Protein AF-A0A2I0QCY1-F1 (afdb_monomer)

Mean predicted aligned error: 5.77 Å

Foldseek 3Di:
DQDQDWDDDPAFIDGPQWTKGKDDDPQKIKMKIFGPFWDFDDDDDDPDPQDALLRVVQVVLCVVDRTATMEMEMENEQNTPDPCSNVLQLVLLVLLCVLVVHDSSNYGYGYYHDHPDDDPSVVVSVRSNPIDDDPVPPDDD

Structure (mmCIF, N/CA/C/O backbone):
data_AF-A0A2I0QCY1-F1
#
_entry.id   AF-A0A2I0QCY1-F1
#
loop_
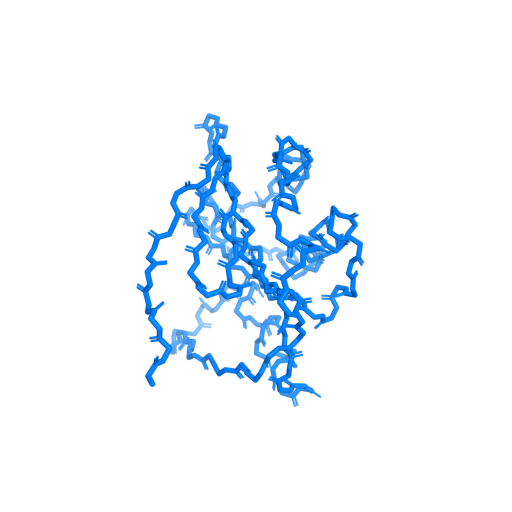_atom_site.group_PDB
_atom_site.id
_atom_site.type_symbol
_atom_site.label_atom_id
_atom_site.label_alt_id
_atom_site.label_comp_id
_atom_site.label_asym_id
_atom_site.label_entity_id
_atom_site.label_seq_id
_atom_site.pdbx_PDB_ins_code
_atom_site.Cartn_x
_atom_site.Cartn_y
_atom_site.Cartn_z
_atom_site.occupancy
_atom_site.B_iso_or_equiv
_atom_site.auth_seq_id
_atom_site.auth_comp_id
_atom_site.auth_asym_id
_atom_site.auth_atom_id
_atom_site.pdbx_PDB_model_num
ATOM 1 N N . MET A 1 1 ? -31.382 -0.958 7.871 1.00 44.75 1 MET A N 1
ATOM 2 C CA . MET A 1 1 ? -30.599 -0.483 6.707 1.00 44.75 1 MET A CA 1
ATOM 3 C C . MET A 1 1 ? -29.527 0.447 7.250 1.00 44.75 1 MET A C 1
ATOM 5 O O . MET A 1 1 ? -29.893 1.356 7.983 1.00 44.75 1 MET A O 1
ATOM 9 N N . LYS A 1 2 ? -28.233 0.185 7.019 1.00 48.97 2 LYS A N 1
ATOM 10 C CA . LYS A 1 2 ? -27.184 1.142 7.407 1.00 48.97 2 LYS A CA 1
ATOM 11 C C . LYS A 1 2 ? -27.338 2.377 6.520 1.00 48.97 2 LYS A C 1
ATOM 13 O O . LYS A 1 2 ? -27.448 2.248 5.303 1.00 48.97 2 LYS A O 1
ATOM 18 N N . ASN A 1 3 ? 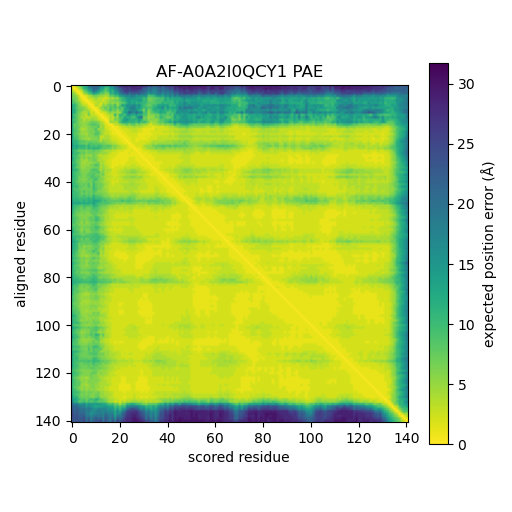-27.472 3.545 7.138 1.00 50.78 3 ASN A N 1
ATOM 19 C CA . ASN A 1 3 ? -27.593 4.803 6.419 1.00 50.78 3 ASN A CA 1
ATOM 20 C C . ASN A 1 3 ? -26.221 5.124 5.820 1.00 50.78 3 ASN A C 1
ATOM 22 O O . ASN A 1 3 ? -25.374 5.641 6.537 1.00 50.78 3 ASN A O 1
ATOM 26 N N . ASN A 1 4 ? -26.033 4.844 4.525 1.00 62.78 4 ASN A N 1
ATOM 27 C CA . ASN A 1 4 ? -24.835 5.144 3.723 1.00 62.78 4 ASN A CA 1
ATOM 28 C C . ASN A 1 4 ? -24.599 6.666 3.560 1.00 62.78 4 ASN A C 1
ATOM 30 O O . ASN A 1 4 ? -24.442 7.177 2.449 1.00 62.78 4 ASN A O 1
ATOM 34 N N . LYS A 1 5 ? -24.659 7.432 4.651 1.00 74.00 5 LYS A N 1
ATOM 35 C CA . LYS A 1 5 ? -24.519 8.883 4.648 1.00 74.00 5 LYS A CA 1
ATOM 36 C C . LYS A 1 5 ? -23.036 9.222 4.578 1.00 74.00 5 LYS A C 1
ATOM 38 O O . LYS A 1 5 ? -22.297 9.036 5.541 1.00 74.00 5 LYS A O 1
ATOM 43 N N . ILE A 1 6 ? -22.619 9.749 3.434 1.00 78.69 6 ILE A N 1
ATOM 44 C CA . ILE A 1 6 ? -21.271 10.277 3.242 1.00 78.69 6 ILE A CA 1
ATOM 45 C C . ILE A 1 6 ? -21.107 11.514 4.129 1.00 78.69 6 ILE A C 1
ATOM 47 O O . ILE A 1 6 ? -21.878 12.469 4.022 1.00 78.69 6 ILE A O 1
ATOM 51 N N . THR A 1 7 ? -20.108 11.494 5.006 1.00 78.88 7 THR A N 1
ATOM 52 C CA . THR A 1 7 ? -19.766 12.616 5.884 1.00 78.88 7 THR A CA 1
ATOM 53 C C . THR A 1 7 ? -18.399 13.151 5.485 1.00 78.88 7 THR A C 1
ATOM 55 O O . THR A 1 7 ? -17.401 12.435 5.540 1.00 78.88 7 THR A O 1
ATOM 58 N N . HIS A 1 8 ? -18.342 14.412 5.062 1.00 75.12 8 HIS A N 1
ATOM 59 C CA . HIS A 1 8 ? -17.082 15.087 4.767 1.00 75.12 8 HIS A CA 1
ATOM 60 C C . HIS A 1 8 ? -16.444 15.556 6.078 1.00 75.12 8 HIS A C 1
ATOM 62 O O . HIS A 1 8 ? -17.070 16.297 6.835 1.00 75.12 8 HIS A O 1
ATOM 68 N N . THR A 1 9 ? -15.213 15.127 6.349 1.00 68.31 9 THR A N 1
ATOM 69 C CA . THR A 1 9 ? -14.403 15.642 7.461 1.00 68.31 9 THR A CA 1
ATOM 70 C C . THR A 1 9 ? -13.442 16.706 6.933 1.00 68.31 9 THR A C 1
ATOM 72 O O . THR A 1 9 ? -13.257 16.848 5.723 1.00 68.31 9 THR A O 1
ATOM 75 N N . LYS A 1 10 ? -12.794 17.467 7.823 1.00 67.19 10 LYS A N 1
ATOM 76 C CA . LYS A 1 10 ? -11.823 18.501 7.416 1.00 67.19 10 LYS A CA 1
ATOM 77 C C . LYS A 1 10 ? -10.676 17.953 6.554 1.00 67.19 10 LYS A C 1
ATOM 79 O O . LYS A 1 10 ? -10.118 18.696 5.755 1.00 67.19 10 LYS A O 1
ATOM 84 N N . THR A 1 11 ? -10.331 16.674 6.712 1.00 63.56 11 THR A N 1
ATOM 85 C CA . THR A 1 11 ? -9.153 16.046 6.090 1.00 63.56 11 THR A CA 1
ATOM 86 C C . THR A 1 11 ? -9.496 14.820 5.240 1.00 63.56 11 THR A C 1
ATOM 88 O O . THR A 1 11 ? -8.593 14.129 4.762 1.00 63.56 11 THR A O 1
ATOM 91 N N . GLY A 1 12 ? -10.786 14.531 5.034 1.00 72.25 12 GLY A N 1
ATOM 92 C CA . GLY A 1 12 ? -11.196 13.268 4.440 1.00 72.25 12 GLY A CA 1
ATOM 93 C C . GLY A 1 12 ? -12.691 13.081 4.208 1.00 72.25 12 GLY A C 1
ATOM 94 O O . GLY A 1 12 ? -13.502 14.005 4.276 1.00 72.25 12 GLY A O 1
ATOM 95 N N . ILE A 1 13 ? -13.047 11.837 3.902 1.00 73.75 13 ILE A N 1
ATOM 96 C CA . ILE A 1 13 ? -14.427 11.388 3.702 1.00 73.75 13 ILE A CA 1
ATOM 97 C C . ILE A 1 13 ? -14.657 10.166 4.586 1.00 73.75 13 ILE A C 1
ATOM 99 O O . ILE A 1 13 ? -13.830 9.257 4.604 1.00 73.75 13 ILE A O 1
ATOM 103 N N . CYS A 1 14 ? -15.777 10.143 5.301 1.00 72.81 14 CYS A N 1
ATOM 104 C CA . CYS A 1 14 ? -16.218 9.010 6.098 1.00 72.81 14 CYS A CA 1
ATOM 105 C C . CYS A 1 14 ? -17.519 8.423 5.531 1.00 72.81 14 CYS A C 1
ATOM 107 O O . CYS A 1 14 ? -18.455 9.170 5.229 1.00 72.81 14 CYS A O 1
ATOM 109 N N . ILE A 1 15 ? -17.578 7.099 5.386 1.00 76.12 15 ILE A N 1
ATOM 110 C CA . ILE A 1 15 ? -18.788 6.345 5.030 1.00 76.12 15 ILE A CA 1
ATOM 111 C C . ILE A 1 15 ? -18.878 5.148 5.975 1.00 76.12 15 ILE A C 1
ATOM 113 O O . ILE A 1 15 ? -18.008 4.277 5.951 1.00 76.12 15 ILE A O 1
ATOM 117 N N . ASP A 1 16 ? -19.925 5.100 6.798 1.00 80.12 16 ASP A N 1
ATOM 118 C CA . ASP A 1 16 ? -20.032 4.167 7.924 1.00 80.12 16 ASP A CA 1
ATOM 119 C C . ASP A 1 16 ? -18.757 4.188 8.793 1.00 80.12 16 ASP A C 1
ATOM 121 O O . ASP A 1 16 ? -18.486 5.178 9.467 1.00 80.12 16 ASP A O 1
ATOM 125 N N . ASN A 1 17 ? -17.960 3.116 8.744 1.00 82.38 17 ASN A N 1
ATOM 126 C CA . ASN A 1 17 ? -16.726 2.953 9.516 1.00 82.38 17 ASN A CA 1
ATOM 127 C C . ASN A 1 17 ? -15.456 3.179 8.670 1.00 82.38 17 ASN A C 1
ATOM 129 O O . ASN A 1 17 ? -14.345 3.056 9.181 1.00 82.38 17 ASN A O 1
ATOM 133 N N . PHE A 1 18 ? -15.599 3.479 7.374 1.00 87.06 18 PHE A N 1
ATOM 134 C CA . PHE A 1 18 ? -14.472 3.729 6.480 1.00 87.06 18 PHE A CA 1
ATOM 135 C C . PHE A 1 18 ? -14.135 5.212 6.439 1.00 87.06 18 PHE A C 1
ATOM 137 O O . PHE A 1 18 ? -14.966 6.031 6.059 1.00 87.06 18 PHE A O 1
ATOM 144 N N . LYS A 1 19 ? -12.885 5.539 6.750 1.00 90.25 19 LYS A N 1
ATOM 145 C CA . LYS A 1 19 ? -12.308 6.882 6.727 1.00 90.25 19 LYS A CA 1
ATOM 146 C C . LYS A 1 19 ? -11.246 6.940 5.634 1.00 90.25 19 LYS A C 1
ATOM 148 O O . LYS A 1 19 ? -10.327 6.125 5.615 1.00 90.25 19 LYS A O 1
ATOM 153 N N . ALA A 1 20 ? -11.360 7.893 4.720 1.00 92.12 20 ALA A N 1
ATOM 154 C CA . ALA A 1 20 ? -10.390 8.112 3.656 1.00 92.12 20 ALA A CA 1
ATOM 155 C C . ALA A 1 20 ? -9.677 9.448 3.857 1.00 92.12 20 ALA A C 1
ATOM 157 O O . ALA A 1 20 ? -10.329 10.487 3.929 1.00 92.12 20 ALA A O 1
ATOM 158 N N . TYR A 1 21 ? -8.349 9.418 3.883 1.00 93.81 21 TYR A N 1
ATOM 159 C CA . TYR A 1 21 ? -7.481 10.584 4.003 1.00 93.81 21 TYR A CA 1
ATOM 160 C C . TYR A 1 21 ? -6.526 10.627 2.824 1.00 93.81 21 TYR A C 1
ATOM 162 O O . TYR A 1 21 ? -6.053 9.585 2.373 1.00 93.81 21 TYR A O 1
ATOM 170 N N . GLY A 1 22 ? -6.190 11.812 2.329 1.00 93.75 22 GLY A N 1
ATOM 171 C CA . GLY A 1 22 ? -5.265 11.914 1.212 1.00 93.75 22 GLY A CA 1
ATOM 172 C C . GLY A 1 22 ? -4.545 13.243 1.149 1.00 93.75 22 GLY A C 1
ATOM 173 O O . GLY A 1 22 ? -5.042 14.271 1.594 1.00 93.75 22 GLY A O 1
ATOM 174 N N . THR A 1 23 ? -3.357 13.209 0.567 1.00 95.44 23 THR A N 1
ATOM 175 C CA . THR A 1 23 ? -2.556 14.394 0.282 1.00 95.44 23 THR A CA 1
ATOM 176 C C . THR A 1 23 ? -1.888 14.246 -1.075 1.00 95.44 23 THR A C 1
ATOM 178 O O . THR A 1 23 ? -1.661 13.138 -1.575 1.00 95.44 23 THR A O 1
ATOM 181 N N . ARG A 1 24 ? -1.566 15.377 -1.695 1.00 94.38 24 ARG A N 1
ATOM 182 C CA . ARG A 1 24 ? -0.925 15.417 -3.004 1.00 94.38 24 ARG A CA 1
ATOM 183 C C . ARG A 1 24 ? 0.234 16.401 -2.991 1.00 94.38 24 ARG A C 1
ATOM 185 O O . ARG A 1 24 ? 0.057 17.587 -2.743 1.00 94.38 24 ARG A O 1
ATOM 192 N N . GLY A 1 25 ? 1.422 15.891 -3.296 1.00 92.69 25 GLY A N 1
ATOM 193 C CA . GLY A 1 25 ? 2.585 16.696 -3.644 1.00 92.69 25 GLY A CA 1
ATOM 194 C C . GLY A 1 25 ? 2.591 17.065 -5.129 1.00 92.69 25 GLY A C 1
ATOM 195 O O . GLY A 1 25 ? 1.639 16.817 -5.868 1.00 92.69 25 GLY A O 1
ATOM 196 N N . LYS A 1 26 ? 3.710 17.615 -5.611 1.00 90.12 26 LYS A N 1
ATOM 197 C CA . LYS A 1 26 ? 3.838 18.023 -7.023 1.00 90.12 26 LYS A CA 1
ATOM 198 C C . LYS A 1 26 ? 3.660 16.853 -7.996 1.00 90.12 26 LYS A C 1
ATOM 200 O O . LYS A 1 26 ? 3.009 16.997 -9.025 1.00 90.12 26 LYS A O 1
ATOM 205 N N . LYS A 1 27 ? 4.251 15.699 -7.671 1.00 90.94 27 LYS A N 1
ATOM 206 C CA . LYS A 1 27 ? 4.318 14.534 -8.567 1.00 90.94 27 LYS A CA 1
ATOM 207 C C . LYS A 1 27 ? 3.557 13.310 -8.058 1.00 90.94 27 LYS A C 1
ATOM 209 O O . LYS A 1 27 ?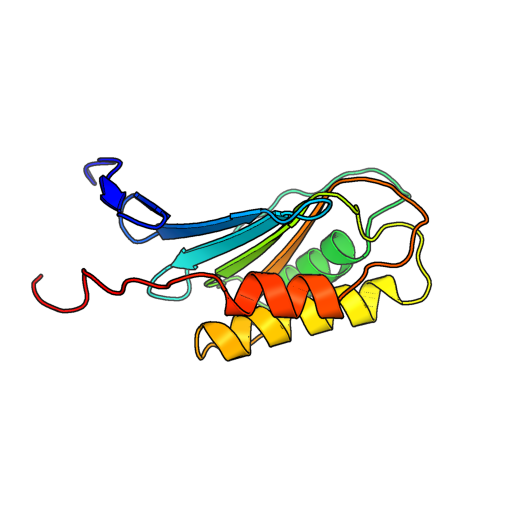 3.057 12.539 -8.871 1.00 90.94 27 LYS A O 1
ATOM 214 N N . TYR A 1 28 ? 3.478 13.139 -6.743 1.00 95.75 28 TYR A N 1
ATOM 215 C CA . TYR A 1 28 ? 2.856 11.982 -6.108 1.00 95.75 28 TYR A CA 1
ATOM 216 C C . TYR A 1 28 ? 1.637 12.407 -5.302 1.00 95.75 28 TYR A C 1
ATOM 218 O O . TYR A 1 28 ? 1.636 13.467 -4.677 1.00 95.75 28 TYR A O 1
ATOM 226 N N . GLY A 1 29 ? 0.611 11.567 -5.305 1.00 97.06 29 GLY A N 1
ATOM 227 C CA . GLY A 1 29 ? -0.453 11.588 -4.309 1.00 97.06 29 GLY A CA 1
ATOM 228 C C . GLY A 1 29 ? -0.379 10.335 -3.453 1.00 97.06 29 GLY A C 1
ATOM 229 O O . GLY A 1 29 ? 0.041 9.289 -3.949 1.00 97.06 29 GLY A O 1
ATOM 230 N N . VAL A 1 30 ? -0.783 10.449 -2.192 1.00 97.94 30 VAL A N 1
ATOM 231 C CA . VAL A 1 30 ? -0.952 9.319 -1.277 1.00 97.94 30 VAL A CA 1
ATOM 232 C C . VAL A 1 30 ? -2.329 9.408 -0.644 1.00 97.94 30 VAL A C 1
ATOM 234 O O . VAL A 1 30 ? -2.746 10.487 -0.226 1.00 97.94 30 VAL A O 1
ATOM 237 N N . ALA A 1 31 ? -3.013 8.273 -0.566 1.00 97.19 31 ALA A N 1
ATOM 238 C CA . ALA A 1 31 ? -4.263 8.116 0.150 1.00 97.19 31 ALA A CA 1
ATOM 239 C C . ALA A 1 31 ? -4.186 6.929 1.117 1.00 97.19 31 ALA A C 1
ATOM 241 O O . ALA A 1 31 ? -3.549 5.916 0.827 1.00 97.19 31 ALA A O 1
ATOM 242 N N . LEU A 1 32 ? -4.858 7.070 2.253 1.00 97.19 32 LEU A N 1
ATOM 243 C CA . LEU A 1 32 ? -5.107 6.031 3.239 1.00 97.19 32 LEU A CA 1
ATOM 244 C C . LEU A 1 32 ? -6.617 5.836 3.331 1.00 97.19 32 LEU A C 1
ATOM 246 O O . LEU A 1 32 ? -7.339 6.794 3.590 1.00 97.19 32 LEU A O 1
ATOM 250 N N . ILE A 1 33 ? -7.086 4.611 3.130 1.00 95.38 33 ILE A N 1
ATOM 251 C CA . ILE A 1 33 ? -8.480 4.223 3.358 1.00 95.38 33 ILE A CA 1
ATOM 252 C C . ILE A 1 33 ? -8.462 3.261 4.533 1.00 95.38 33 ILE A C 1
ATOM 254 O O . ILE A 1 33 ? -7.844 2.207 4.431 1.00 95.38 33 ILE A 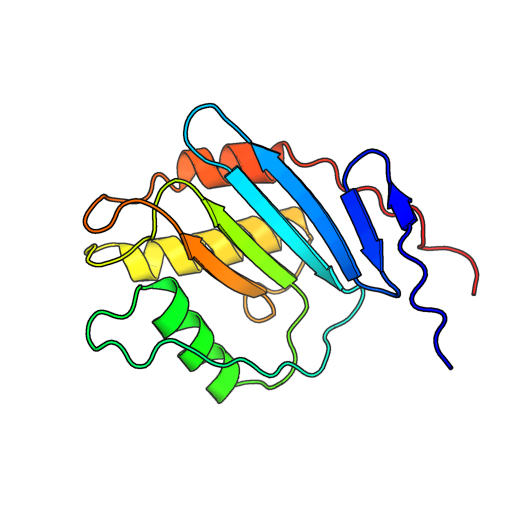O 1
ATOM 258 N N . VAL A 1 34 ? -9.084 3.637 5.641 1.00 94.75 34 VAL A N 1
ATOM 259 C CA . VAL A 1 34 ? -8.937 2.988 6.945 1.00 94.75 34 VAL A CA 1
ATOM 260 C C . VAL A 1 34 ? -10.310 2.621 7.477 1.00 94.75 34 VAL A C 1
ATOM 262 O O . VAL A 1 34 ? -11.216 3.447 7.465 1.00 94.75 34 VAL A O 1
ATOM 265 N N . ASN A 1 35 ? -10.454 1.400 7.971 1.00 92.38 35 ASN A N 1
ATOM 266 C CA . ASN A 1 35 ? -11.587 0.992 8.787 1.00 92.38 35 ASN A CA 1
ATOM 267 C C . ASN A 1 35 ? -11.178 0.945 10.268 1.00 92.38 35 ASN A C 1
ATOM 269 O O . ASN A 1 35 ? -10.021 0.670 10.592 1.00 92.38 35 ASN A O 1
ATOM 273 N N . ASP A 1 36 ? -12.125 1.145 11.182 1.00 87.38 36 ASP A N 1
ATOM 274 C CA . ASP A 1 36 ? -11.838 1.117 12.626 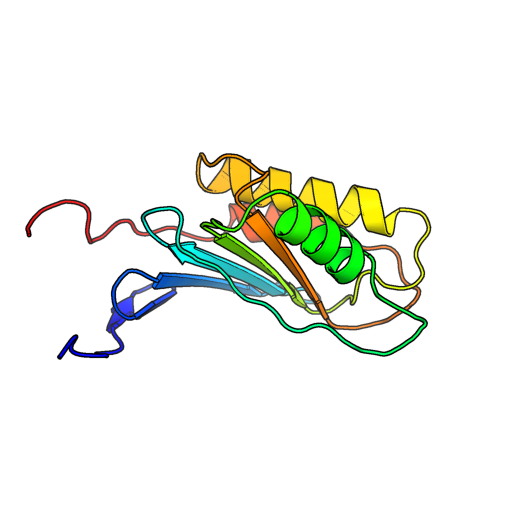1.00 87.38 36 ASP A CA 1
ATOM 275 C C . ASP A 1 36 ? -11.406 -0.275 13.120 1.00 87.38 36 ASP A C 1
ATOM 277 O O . ASP A 1 36 ? -10.685 -0.403 14.108 1.00 87.38 36 ASP A O 1
ATOM 281 N N . LYS A 1 37 ? -11.839 -1.338 12.430 1.00 89.75 37 LYS A N 1
ATOM 282 C CA . LYS A 1 37 ? -11.511 -2.737 12.745 1.00 89.75 37 LYS A CA 1
ATOM 283 C C . LYS A 1 37 ? -11.214 -3.520 11.461 1.00 89.75 37 LYS A C 1
ATOM 285 O O . LYS A 1 37 ? -11.739 -3.159 10.408 1.00 89.75 37 LYS A O 1
ATOM 290 N N . PRO A 1 38 ? -10.442 -4.620 11.516 1.00 93.69 38 PRO A N 1
ATOM 291 C CA . PRO A 1 38 ? -10.309 -5.519 10.373 1.00 93.69 38 PRO A CA 1
ATOM 292 C C . PRO A 1 38 ? -11.678 -6.018 9.886 1.00 93.69 38 PRO A C 1
ATOM 294 O O . PRO A 1 38 ? -12.508 -6.448 10.690 1.00 93.69 38 PRO A O 1
ATOM 297 N N . CYS A 1 39 ? -11.911 -5.974 8.577 1.00 92.06 39 CYS A N 1
ATOM 298 C CA . CYS A 1 39 ? -13.146 -6.405 7.929 1.00 92.06 39 CYS A CA 1
ATOM 299 C C . CYS A 1 39 ? -12.885 -7.459 6.852 1.00 92.06 39 CYS A C 1
ATOM 301 O O . CYS A 1 39 ? -11.814 -7.486 6.244 1.00 92.06 39 CYS A O 1
ATOM 303 N N . GLU A 1 40 ? -13.891 -8.301 6.601 1.00 94.31 40 GLU A N 1
ATOM 304 C CA . GLU A 1 40 ? -13.871 -9.242 5.478 1.00 94.31 40 GLU A CA 1
ATOM 305 C C . GLU A 1 40 ? -13.603 -8.485 4.179 1.00 94.31 40 GLU A C 1
ATOM 307 O O . GLU A 1 40 ? -14.263 -7.489 3.874 1.00 94.31 40 GLU A O 1
ATOM 312 N N . THR A 1 41 ? -12.596 -8.937 3.443 1.00 94.56 41 THR A N 1
ATOM 313 C CA .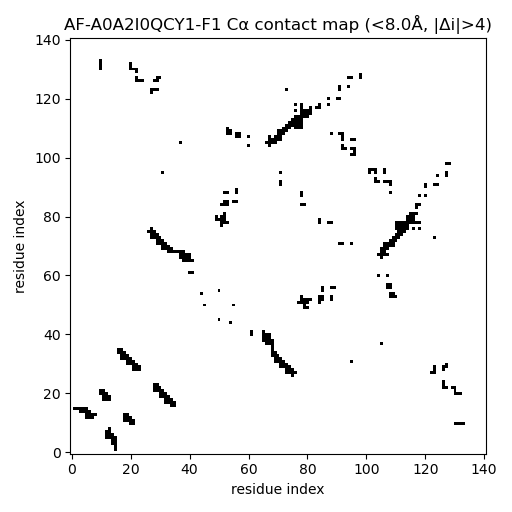 THR A 1 41 ? -12.085 -8.247 2.266 1.00 94.56 41 THR A CA 1
ATOM 314 C C . THR A 1 41 ? -12.085 -9.196 1.083 1.00 94.56 41 THR A C 1
ATOM 316 O O . THR A 1 41 ? -11.536 -10.293 1.140 1.00 94.56 41 THR A O 1
ATOM 319 N N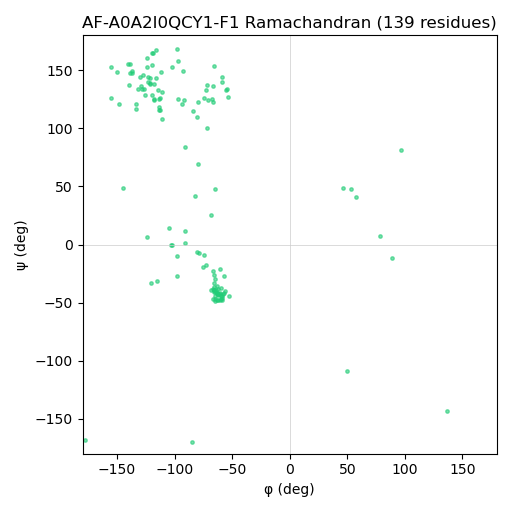 . ALA A 1 42 ? -12.676 -8.743 -0.015 1.00 93.19 42 ALA A N 1
ATOM 320 C CA . ALA A 1 42 ? -12.594 -9.397 -1.309 1.00 93.19 42 ALA A CA 1
ATOM 321 C C . ALA A 1 42 ? -12.000 -8.411 -2.316 1.00 93.19 42 ALA A C 1
ATOM 323 O O . ALA A 1 42 ? -12.346 -7.229 -2.311 1.00 93.19 42 ALA A O 1
ATOM 324 N N . ALA A 1 43 ? -11.118 -8.896 -3.187 1.00 93.94 43 ALA A N 1
ATOM 325 C CA . ALA A 1 43 ? -10.500 -8.086 -4.226 1.00 93.94 43 ALA A CA 1
ATOM 326 C C . ALA A 1 43 ? -10.425 -8.857 -5.544 1.00 93.94 43 ALA A C 1
ATOM 328 O O . ALA A 1 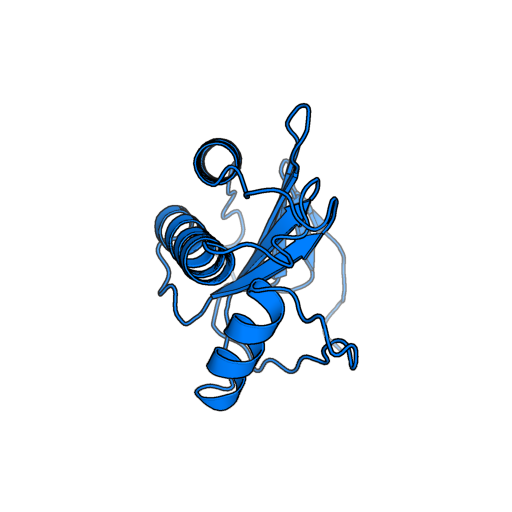43 ? -10.253 -10.076 -5.573 1.00 93.94 43 ALA A O 1
ATOM 329 N N . VAL A 1 44 ? -10.532 -8.118 -6.644 1.00 95.81 44 VAL A N 1
ATOM 330 C CA . VAL A 1 44 ? -10.284 -8.619 -7.995 1.00 95.81 44 VAL A CA 1
ATOM 331 C C . VAL A 1 44 ? -9.116 -7.852 -8.591 1.00 95.81 44 VAL A C 1
ATOM 333 O O . VAL A 1 44 ? -9.011 -6.635 -8.444 1.00 95.81 44 VAL A O 1
ATOM 336 N N . PHE A 1 45 ? -8.228 -8.569 -9.269 1.00 95.69 45 PHE A N 1
ATOM 337 C CA . PHE A 1 45 ? -6.989 -8.012 -9.800 1.00 95.69 45 PHE A CA 1
ATOM 338 C C . PHE A 1 45 ? -6.929 -8.122 -11.320 1.00 95.69 45 PHE A C 1
ATOM 340 O O . PHE A 1 45 ? -7.676 -8.871 -11.952 1.00 95.69 45 PHE A O 1
ATOM 347 N N . THR A 1 46 ? -6.000 -7.376 -11.919 1.00 93.12 46 THR A N 1
ATOM 348 C CA . THR A 1 46 ? -5.765 -7.437 -13.363 1.00 93.12 46 THR A CA 1
ATOM 349 C C . THR A 1 46 ? -5.374 -8.847 -13.821 1.00 93.12 46 THR A C 1
ATOM 351 O O . THR A 1 46 ? -4.566 -9.531 -13.187 1.00 93.12 46 THR A O 1
ATOM 354 N N . LYS A 1 47 ? -5.905 -9.264 -14.978 1.00 93.19 47 LYS A N 1
ATOM 355 C CA . LYS A 1 47 ? -5.507 -10.506 -15.663 1.00 93.19 47 LYS A CA 1
ATOM 356 C C . LYS A 1 47 ? -4.220 -10.352 -16.483 1.00 93.19 47 LYS A C 1
ATOM 358 O O . LYS A 1 47 ? -3.711 -11.347 -16.983 1.00 93.19 47 LYS A O 1
ATOM 363 N N . ASN A 1 48 ? -3.685 -9.135 -16.612 1.00 92.44 48 ASN A N 1
ATOM 364 C CA . ASN A 1 48 ? -2.466 -8.872 -17.379 1.00 92.44 48 ASN A CA 1
ATOM 365 C C . ASN A 1 48 ? -1.275 -9.688 -16.833 1.00 92.44 48 ASN A C 1
ATOM 367 O O . ASN A 1 48 ? -1.155 -9.898 -15.622 1.00 92.44 48 ASN A O 1
ATOM 371 N N . THR A 1 49 ? -0.397 -10.156 -17.719 1.00 88.50 49 THR A N 1
ATOM 372 C CA . THR A 1 49 ? 0.850 -10.852 -17.373 1.00 88.50 49 THR A CA 1
ATOM 373 C C . THR A 1 49 ? 1.833 -9.929 -16.647 1.00 88.50 49 THR A C 1
ATOM 375 O O . THR A 1 49 ? 2.452 -10.340 -15.669 1.00 88.50 49 THR A O 1
ATOM 378 N N . ALA A 1 50 ? 1.927 -8.663 -17.059 1.00 90.06 50 ALA A N 1
ATOM 379 C CA . ALA A 1 50 ? 2.741 -7.634 -16.416 1.00 90.06 50 ALA A CA 1
ATOM 380 C C . ALA A 1 50 ? 2.030 -7.060 -15.176 1.00 90.06 50 ALA A C 1
ATOM 382 O O . ALA A 1 50 ? 1.558 -5.920 -15.170 1.00 90.06 50 ALA A O 1
ATOM 383 N N . LYS A 1 51 ? 1.908 -7.873 -14.119 1.00 94.00 51 LYS A N 1
ATOM 384 C CA . LYS A 1 51 ? 1.348 -7.433 -12.833 1.00 94.00 51 LYS A CA 1
ATOM 385 C C . LYS A 1 51 ? 2.342 -6.532 -12.108 1.00 94.00 51 LYS A C 1
ATOM 387 O O . LYS A 1 51 ? 3.520 -6.862 -11.984 1.00 94.00 51 LYS A O 1
ATOM 392 N N . ALA A 1 52 ? 1.846 -5.408 -11.604 1.00 96.50 52 ALA A N 1
ATOM 393 C CA . ALA A 1 52 ? 2.630 -4.527 -10.753 1.00 96.50 52 ALA A CA 1
ATOM 394 C C . ALA A 1 52 ? 2.964 -5.218 -9.422 1.00 96.50 52 ALA A C 1
ATOM 396 O O . ALA A 1 52 ? 2.213 -6.075 -8.951 1.00 96.50 52 ALA A O 1
ATOM 397 N N . ALA A 1 53 ? 4.061 -4.806 -8.790 1.00 97.44 53 ALA A N 1
ATOM 398 C CA . ALA A 1 53 ? 4.454 -5.316 -7.483 1.00 97.44 53 ALA A CA 1
ATOM 399 C C . ALA A 1 53 ? 3.352 -5.237 -6.400 1.00 97.44 53 ALA A C 1
ATOM 401 O O . ALA A 1 53 ? 3.153 -6.249 -5.728 1.00 97.44 53 ALA A O 1
ATOM 402 N N . PRO A 1 54 ? 2.590 -4.128 -6.242 1.00 97.44 54 PRO A N 1
ATOM 403 C CA . PRO A 1 54 ? 1.480 -4.072 -5.282 1.00 97.44 54 PRO A CA 1
ATOM 404 C C . PRO A 1 54 ? 0.429 -5.167 -5.497 1.00 97.44 54 PRO A C 1
ATOM 406 O O . PRO A 1 54 ? -0.002 -5.799 -4.541 1.00 97.44 54 PRO A O 1
ATOM 409 N N . VAL A 1 55 ? 0.088 -5.471 -6.755 1.00 97.69 55 VAL A N 1
ATOM 410 C CA . VAL A 1 55 ? -0.887 -6.523 -7.086 1.00 97.69 55 VAL A CA 1
ATOM 411 C C . VAL A 1 55 ? -0.404 -7.893 -6.612 1.00 97.69 55 VAL A C 1
ATOM 413 O O . VAL A 1 55 ? -1.188 -8.672 -6.083 1.00 97.69 55 VAL A O 1
ATOM 416 N N . LEU A 1 56 ? 0.882 -8.198 -6.800 1.00 97.25 56 LEU A N 1
ATOM 417 C CA . LEU A 1 56 ? 1.450 -9.478 -6.372 1.00 97.25 56 LEU A CA 1
ATOM 418 C C . LEU A 1 56 ? 1.435 -9.619 -4.842 1.00 97.25 56 LEU A C 1
ATOM 420 O O . LEU A 1 56 ? 1.091 -10.686 -4.340 1.00 97.25 56 LEU A O 1
ATOM 424 N N . ILE A 1 57 ? 1.756 -8.541 -4.119 1.00 97.50 57 ILE A N 1
ATOM 425 C CA . ILE A 1 57 ? 1.727 -8.510 -2.650 1.00 97.50 57 ILE A CA 1
ATOM 426 C C . ILE A 1 57 ? 0.311 -8.679 -2.110 1.00 97.50 57 ILE A C 1
ATOM 428 O O . ILE A 1 57 ? 0.101 -9.488 -1.209 1.00 97.50 57 ILE A O 1
ATOM 432 N N . ASP A 1 58 ? -0.659 -7.956 -2.663 1.00 97.75 58 ASP A N 1
ATOM 433 C CA . ASP A 1 58 ? -2.040 -8.029 -2.192 1.00 97.75 58 ASP A CA 1
ATOM 434 C C . ASP A 1 58 ? -2.655 -9.411 -2.449 1.00 97.75 58 ASP A C 1
ATOM 436 O O . ASP A 1 58 ? -3.322 -9.947 -1.567 1.00 97.75 58 ASP A O 1
ATOM 440 N N . ILE A 1 59 ? -2.372 -10.039 -3.602 1.00 97.50 59 ILE A N 1
ATOM 441 C CA . ILE A 1 59 ? -2.775 -11.432 -3.874 1.00 97.50 59 ILE A CA 1
ATOM 442 C C . ILE A 1 59 ? -2.169 -12.383 -2.833 1.00 97.50 59 ILE A C 1
ATOM 444 O O . ILE A 1 59 ? -2.876 -13.230 -2.290 1.00 97.50 59 ILE A O 1
ATOM 448 N N . GLU A 1 60 ? -0.870 -12.258 -2.543 1.00 97.38 60 GLU A N 1
ATOM 449 C CA . GLU A 1 60 ? -0.200 -13.105 -1.549 1.00 97.38 60 GLU A CA 1
ATOM 450 C C . GLU A 1 60 ? -0.837 -12.953 -0.161 1.00 97.38 60 GLU A C 1
ATOM 452 O O . GLU A 1 60 ? -1.090 -13.950 0.516 1.00 97.38 60 GLU A O 1
ATOM 457 N N . LYS A 1 61 ? -1.122 -11.714 0.251 1.00 97.69 61 LYS A N 1
ATOM 458 C CA . LYS A 1 61 ? -1.750 -11.403 1.537 1.00 97.69 61 LYS A CA 1
ATOM 459 C C . LYS A 1 61 ? -3.173 -11.956 1.631 1.00 97.69 61 LYS A C 1
ATOM 461 O O . LYS A 1 61 ? -3.488 -12.630 2.608 1.00 97.69 61 LYS A O 1
ATOM 466 N N . LEU A 1 62 ? -4.008 -11.733 0.616 1.00 96.38 62 LEU A N 1
ATOM 467 C CA . LEU A 1 62 ? -5.403 -12.199 0.588 1.00 96.38 62 LEU A CA 1
ATOM 468 C C . LEU A 1 62 ? -5.537 -13.726 0.528 1.00 96.38 62 LEU A C 1
ATOM 470 O O . LEU A 1 62 ? -6.557 -14.270 0.936 1.00 96.38 62 LEU A O 1
ATOM 474 N N . ASN A 1 63 ? -4.511 -14.436 0.053 1.00 96.88 63 ASN A N 1
ATOM 475 C CA . ASN A 1 63 ? -4.476 -15.899 0.129 1.00 96.88 63 ASN A CA 1
ATOM 476 C C . ASN A 1 63 ? -4.156 -16.418 1.542 1.00 96.88 63 ASN A C 1
ATOM 478 O O . ASN A 1 63 ? -4.400 -17.589 1.827 1.00 96.88 63 ASN A O 1
ATOM 482 N N . LYS A 1 64 ? -3.576 -15.581 2.412 1.00 96.62 64 LYS A N 1
ATOM 483 C CA . LYS A 1 64 ? -3.180 -15.945 3.782 1.00 96.62 64 LYS A CA 1
ATOM 484 C C . LYS A 1 64 ? -4.215 -15.533 4.829 1.00 96.62 64 LYS A C 1
ATOM 486 O O . LYS A 1 64 ? -4.279 -16.155 5.884 1.00 96.62 64 LYS A O 1
ATOM 491 N N . ASP A 1 65 ? -5.000 -14.495 4.555 1.00 96.00 65 ASP A N 1
ATOM 492 C CA . ASP A 1 65 ? -5.967 -13.916 5.487 1.00 96.00 65 ASP A CA 1
ATOM 493 C C . ASP A 1 65 ? -7.155 -13.314 4.719 1.00 96.00 65 ASP A C 1
ATOM 495 O O . ASP A 1 65 ? -6.974 -12.808 3.615 1.00 96.00 65 ASP A O 1
ATOM 499 N N . SER A 1 66 ? -8.361 -13.332 5.296 1.00 94.12 66 SER A N 1
ATOM 500 C CA . SER A 1 66 ? -9.553 -12.694 4.710 1.00 94.12 66 SER A CA 1
ATOM 501 C C . SER A 1 66 ? -9.857 -11.312 5.291 1.00 94.12 66 SER A C 1
ATOM 503 O O . SER A 1 66 ? -10.711 -10.597 4.763 1.00 94.12 66 SER A O 1
ATOM 505 N N . LYS A 1 67 ? -9.181 -10.910 6.379 1.00 95.62 67 LYS A N 1
ATOM 506 C CA . LYS A 1 67 ? -9.505 -9.692 7.129 1.00 95.62 67 LYS A CA 1
ATOM 507 C C . LYS A 1 67 ? -8.406 -8.649 7.035 1.00 95.62 67 LYS A C 1
ATOM 509 O O . LYS A 1 67 ? -7.338 -8.827 7.624 1.00 95.62 67 LYS A O 1
ATOM 514 N N . PHE A 1 68 ? -8.723 -7.514 6.417 1.00 97.12 68 PHE A N 1
ATOM 515 C CA . PHE A 1 68 ? -7.845 -6.348 6.287 1.00 97.12 68 PHE A CA 1
ATOM 516 C C . PHE A 1 68 ? -8.511 -5.103 6.855 1.00 97.12 68 PHE A C 1
ATOM 518 O O . PHE A 1 68 ? -9.720 -5.065 7.060 1.00 97.12 68 PHE A O 1
ATOM 525 N N . GLN A 1 69 ? -7.706 -4.093 7.162 1.00 96.31 69 GLN A N 1
ATOM 526 C CA . GLN A 1 69 ? -8.167 -2.879 7.829 1.00 96.31 69 GLN A CA 1
ATOM 527 C C . GLN A 1 69 ? -7.904 -1.619 7.009 1.00 96.31 69 GLN A C 1
ATOM 529 O O . GLN A 1 69 ? -8.700 -0.684 7.066 1.00 96.31 69 GLN A O 1
ATOM 534 N N . THR A 1 70 ? -6.813 -1.598 6.242 1.00 97.25 70 THR A N 1
ATOM 535 C CA . THR A 1 70 ? -6.372 -0.387 5.548 1.00 97.25 70 THR A CA 1
ATOM 536 C C . THR A 1 70 ? -5.924 -0.677 4.125 1.00 97.25 70 THR A C 1
ATOM 538 O O . THR A 1 70 ? -5.355 -1.729 3.845 1.00 97.25 70 THR A O 1
ATOM 541 N N . ILE A 1 71 ? -6.110 0.297 3.238 1.00 98.06 71 ILE A N 1
ATOM 542 C CA . ILE A 1 71 ? -5.459 0.367 1.931 1.00 98.06 71 ILE A CA 1
ATOM 543 C C . ILE A 1 71 ? -4.601 1.634 1.894 1.00 98.06 71 ILE A C 1
ATOM 545 O O . ILE A 1 71 ? -5.116 2.731 2.120 1.00 98.06 71 ILE A O 1
ATOM 549 N N . ILE A 1 72 ? -3.310 1.502 1.585 1.00 98.38 72 ILE A N 1
ATOM 550 C CA . ILE A 1 72 ? -2.470 2.634 1.173 1.00 98.38 72 ILE A CA 1
ATOM 551 C C . ILE A 1 72 ? -2.397 2.674 -0.351 1.00 98.38 72 ILE A C 1
ATOM 553 O O . ILE A 1 72 ? -2.024 1.698 -0.996 1.00 98.38 72 ILE A O 1
ATOM 557 N N . ALA A 1 73 ? -2.740 3.814 -0.941 1.00 98.19 73 ALA A N 1
ATOM 558 C CA . ALA A 1 73 ? -2.699 4.010 -2.382 1.00 98.19 73 ALA A CA 1
ATOM 559 C C . ALA A 1 73 ? -1.779 5.174 -2.749 1.00 98.19 73 ALA A C 1
ATOM 561 O O . ALA A 1 73 ? -1.840 6.228 -2.118 1.00 98.19 73 ALA A O 1
ATOM 562 N N . ASN A 1 74 ? -0.964 5.020 -3.795 1.00 98.12 74 ASN A N 1
ATOM 563 C CA . ASN A 1 74 ? -0.209 6.130 -4.375 1.00 98.12 74 ASN A CA 1
ATOM 564 C C . ASN A 1 74 ? -0.555 6.382 -5.849 1.00 98.12 74 ASN A C 1
ATOM 566 O O . ASN A 1 74 ? -0.921 5.474 -6.595 1.00 98.12 74 ASN A O 1
ATOM 570 N N . SER A 1 75 ? -0.353 7.624 -6.288 1.00 97.38 75 SER A N 1
ATOM 571 C CA . SER A 1 75 ? -0.427 8.034 -7.694 1.00 97.38 75 SER A CA 1
ATOM 572 C C . SER A 1 75 ? 0.905 8.605 -8.195 1.00 97.38 75 SER A C 1
ATOM 574 O O . SER A 1 75 ? 1.796 8.914 -7.404 1.00 97.38 75 SER A O 1
ATOM 576 N N . GLY A 1 76 ? 1.066 8.721 -9.516 1.00 96.12 76 GLY A N 1
ATOM 577 C CA . GLY A 1 76 ? 2.273 9.249 -10.170 1.00 96.12 76 GLY A CA 1
ATOM 578 C C . GLY A 1 76 ? 3.355 8.204 -10.479 1.00 96.12 76 GLY A C 1
ATOM 579 O O . GLY A 1 76 ? 4.271 8.482 -11.256 1.00 96.12 76 GLY A O 1
ATOM 580 N N . ASN A 1 77 ? 3.236 6.985 -9.945 1.00 97.62 77 ASN A N 1
ATOM 581 C CA . ASN A 1 77 ? 4.101 5.845 -10.252 1.00 97.62 77 ASN A CA 1
ATOM 582 C C . ASN A 1 77 ? 3.353 4.533 -9.970 1.00 97.62 77 ASN A C 1
ATOM 584 O O . ASN A 1 77 ? 2.848 4.342 -8.865 1.00 97.62 77 ASN A O 1
ATOM 588 N N . ALA A 1 78 ? 3.296 3.640 -10.960 1.00 96.69 78 ALA A N 1
ATOM 589 C CA . ALA A 1 78 ? 2.571 2.372 -10.868 1.00 96.69 78 ALA A CA 1
ATOM 590 C C . ALA A 1 78 ? 3.312 1.281 -10.081 1.00 96.69 78 ALA A C 1
ATOM 592 O O . ALA A 1 78 ? 2.756 0.207 -9.877 1.00 96.69 78 ALA A O 1
ATOM 593 N N . ASN A 1 79 ? 4.568 1.522 -9.694 1.00 96.62 79 ASN A N 1
ATOM 594 C CA . ASN A 1 79 ? 5.450 0.535 -9.078 1.00 96.62 79 ASN A CA 1
ATOM 595 C C . ASN A 1 79 ? 5.428 -0.814 -9.829 1.00 96.62 79 ASN A C 1
ATOM 597 O O . ASN A 1 79 ? 5.203 -1.894 -9.278 1.00 96.62 79 ASN A O 1
ATOM 601 N N . CYS A 1 80 ? 5.576 -0.721 -11.149 1.00 95.94 80 CYS A N 1
ATOM 602 C CA . CYS A 1 80 ? 5.440 -1.834 -12.075 1.00 95.94 80 CYS A CA 1
ATOM 603 C C . CYS A 1 80 ? 6.723 -1.985 -12.896 1.00 95.94 80 CYS A C 1
ATOM 605 O O . CYS A 1 80 ? 7.301 -0.981 -13.321 1.00 95.94 80 CYS A O 1
ATOM 607 N N . CYS A 1 81 ? 7.147 -3.230 -13.129 1.00 94.00 81 CYS A N 1
ATOM 608 C CA . CYS A 1 81 ? 8.373 -3.584 -13.855 1.00 94.00 81 CYS A CA 1
ATOM 609 C C . CYS A 1 81 ? 9.661 -2.993 -13.241 1.00 94.00 81 CYS A C 1
ATOM 611 O O . CYS A 1 81 ? 10.544 -2.527 -13.958 1.00 94.00 81 CYS A O 1
ATOM 613 N N . THR A 1 82 ? 9.780 -3.002 -11.910 1.00 93.75 82 THR A N 1
ATOM 614 C CA . THR A 1 82 ? 10.940 -2.483 -11.162 1.00 93.75 82 THR A CA 1
ATOM 615 C C . THR A 1 82 ? 11.576 -3.579 -10.302 1.00 93.75 82 THR A C 1
ATOM 617 O O . THR A 1 82 ? 10.881 -4.404 -9.716 1.00 93.75 82 THR A O 1
ATOM 620 N N . ARG A 1 83 ? 12.914 -3.580 -10.180 1.00 94.19 83 ARG A N 1
ATOM 621 C CA . ARG A 1 83 ? 13.644 -4.577 -9.365 1.00 94.19 83 ARG A CA 1
ATOM 622 C C . ARG A 1 83 ? 13.305 -4.501 -7.874 1.00 94.19 83 ARG A C 1
ATOM 624 O O . ARG A 1 83 ? 13.245 -5.527 -7.212 1.00 94.19 83 ARG A O 1
ATOM 631 N N . THR A 1 84 ? 13.084 -3.293 -7.362 1.00 96.69 84 THR A N 1
ATOM 632 C CA . THR A 1 84 ? 12.748 -3.039 -5.953 1.00 96.69 84 THR A CA 1
ATOM 633 C C . THR A 1 84 ? 11.245 -3.033 -5.696 1.00 96.69 84 THR A C 1
ATOM 635 O O . THR A 1 84 ? 10.831 -2.825 -4.565 1.00 96.69 84 THR A O 1
ATOM 638 N N . GLY A 1 85 ? 10.398 -3.275 -6.703 1.00 97.00 85 GLY A N 1
ATOM 639 C CA . GLY A 1 85 ? 8.972 -2.980 -6.565 1.00 97.00 85 GLY A CA 1
ATOM 640 C C . GLY A 1 85 ? 8.288 -3.729 -5.423 1.00 97.00 85 GLY A C 1
ATOM 641 O O . GLY A 1 85 ? 7.453 -3.154 -4.728 1.00 97.00 85 GLY A O 1
ATOM 642 N N . ILE A 1 86 ? 8.676 -4.986 -5.188 1.00 98.00 86 ILE A N 1
ATOM 643 C CA . ILE A 1 86 ? 8.156 -5.805 -4.085 1.00 98.00 86 ILE A CA 1
ATOM 644 C C . ILE A 1 86 ? 8.579 -5.249 -2.720 1.00 98.00 86 ILE A C 1
ATOM 646 O O . ILE A 1 86 ? 7.732 -5.122 -1.838 1.00 98.00 86 ILE A O 1
ATOM 650 N N . SER A 1 87 ? 9.857 -4.900 -2.535 1.00 98.06 87 SER A N 1
ATOM 651 C CA . SER A 1 87 ? 10.316 -4.296 -1.278 1.00 98.06 87 SER A CA 1
ATOM 652 C C . SER A 1 87 ? 9.671 -2.932 -1.054 1.00 98.06 87 SER A C 1
ATOM 654 O O . SER A 1 87 ? 9.206 -2.665 0.046 1.00 98.06 87 SER A O 1
ATOM 656 N N . ASP A 1 88 ? 9.548 -2.125 -2.110 1.00 98.12 88 ASP A N 1
ATOM 657 C CA . ASP A 1 88 ? 8.943 -0.794 -2.054 1.00 98.12 88 ASP A CA 1
ATOM 658 C C . ASP A 1 88 ? 7.456 -0.882 -1.644 1.00 98.12 88 ASP A C 1
ATOM 660 O O . ASP A 1 88 ? 6.987 -0.119 -0.803 1.00 98.12 88 ASP A O 1
ATOM 664 N N . ALA A 1 89 ? 6.710 -1.858 -2.179 1.00 98.06 89 ALA A N 1
ATOM 665 C CA . ALA A 1 89 ? 5.308 -2.099 -1.822 1.00 98.06 89 ALA A CA 1
ATOM 666 C C . ALA A 1 89 ? 5.138 -2.586 -0.368 1.00 98.06 89 ALA A C 1
ATOM 668 O O . ALA A 1 89 ? 4.205 -2.169 0.326 1.00 98.06 89 ALA A O 1
ATOM 669 N N . LYS A 1 90 ? 6.050 -3.439 0.119 1.00 98.31 90 LYS A N 1
ATOM 670 C CA . LYS A 1 90 ? 6.081 -3.854 1.532 1.00 98.31 90 LYS A CA 1
ATOM 671 C C . LYS A 1 90 ? 6.397 -2.674 2.449 1.00 98.31 90 LYS A C 1
ATOM 673 O O . LYS A 1 90 ? 5.699 -2.475 3.439 1.00 98.31 90 LYS A O 1
ATOM 678 N N . GLU A 1 91 ? 7.372 -1.846 2.081 1.00 98.44 91 GLU A N 1
ATOM 679 C CA . GLU A 1 91 ? 7.733 -0.649 2.840 1.00 98.44 91 GLU A CA 1
ATOM 680 C C . GLU A 1 91 ? 6.572 0.353 2.900 1.00 98.44 91 GLU A C 1
ATOM 682 O O . GLU A 1 91 ? 6.304 0.917 3.957 1.00 98.44 91 GLU A O 1
ATOM 687 N N . MET A 1 92 ? 5.803 0.521 1.819 1.00 98.38 92 MET A N 1
ATOM 688 C CA . MET A 1 92 ? 4.570 1.318 1.853 1.00 98.38 92 MET A CA 1
ATOM 689 C C . MET A 1 92 ? 3.564 0.803 2.893 1.00 98.38 92 MET A C 1
ATOM 691 O O . MET A 1 92 ? 2.984 1.607 3.626 1.00 98.38 92 MET A O 1
ATOM 695 N N . CYS A 1 93 ? 3.377 -0.518 2.997 1.00 98.44 93 CYS A N 1
ATOM 696 C CA . CYS A 1 93 ? 2.524 -1.105 4.034 1.00 98.44 93 CYS A CA 1
ATOM 697 C C . CYS A 1 93 ? 3.065 -0.791 5.436 1.00 98.44 93 CYS A C 1
ATOM 699 O O . CYS A 1 93 ? 2.298 -0.408 6.314 1.00 98.44 93 CYS A O 1
ATOM 701 N N . GLU A 1 94 ? 4.380 -0.892 5.649 1.00 98.56 94 GLU A N 1
ATOM 702 C CA . GLU A 1 94 ? 5.004 -0.537 6.929 1.00 98.56 94 GLU A CA 1
ATOM 703 C C . GLU A 1 94 ? 4.862 0.947 7.278 1.00 98.56 94 GLU A C 1
ATOM 705 O O . GLU A 1 94 ? 4.663 1.298 8.440 1.00 98.56 94 GLU A O 1
ATOM 710 N N . ILE A 1 95 ? 4.976 1.834 6.290 1.00 98.44 95 ILE A N 1
ATOM 711 C CA . ILE A 1 95 ? 4.798 3.277 6.470 1.00 98.44 95 ILE A CA 1
ATOM 712 C C . ILE A 1 95 ? 3.369 3.569 6.938 1.00 98.44 95 ILE A C 1
ATOM 714 O O . ILE A 1 95 ? 3.182 4.287 7.922 1.00 98.44 95 ILE A O 1
ATOM 718 N N . ALA A 1 96 ? 2.368 2.987 6.273 1.00 98.00 96 ALA A N 1
ATOM 719 C CA . ALA A 1 96 ? 0.969 3.128 6.665 1.00 98.00 96 ALA A CA 1
ATOM 720 C C . ALA A 1 96 ? 0.709 2.545 8.063 1.00 98.00 96 ALA A C 1
ATOM 722 O O . ALA A 1 96 ? 0.056 3.182 8.887 1.00 98.00 96 ALA A O 1
ATOM 723 N N . ALA A 1 97 ? 1.275 1.372 8.352 1.00 97.56 97 ALA A N 1
ATOM 724 C CA . ALA A 1 97 ? 1.182 0.708 9.647 1.00 97.56 97 ALA A CA 1
ATOM 725 C C . ALA A 1 97 ? 1.742 1.575 10.775 1.00 97.56 97 ALA A C 1
ATOM 727 O O . ALA A 1 97 ? 1.078 1.763 11.788 1.00 97.56 97 ALA A O 1
ATOM 728 N N . LYS A 1 98 ? 2.921 2.172 10.572 1.00 97.69 98 LYS A N 1
ATOM 729 C CA . LYS A 1 98 ? 3.539 3.096 11.533 1.00 97.69 98 LYS A CA 1
ATOM 730 C C . LYS A 1 98 ? 2.691 4.352 11.739 1.00 97.69 98 LYS A C 1
ATOM 732 O O . LYS A 1 98 ? 2.537 4.790 12.872 1.00 97.69 98 LYS A O 1
ATOM 737 N N . LYS A 1 99 ? 2.122 4.920 10.668 1.00 95.88 99 LYS A N 1
ATOM 738 C CA . LYS A 1 99 ? 1.271 6.121 10.746 1.00 95.88 99 LYS A CA 1
ATOM 739 C C . LYS A 1 99 ? -0.038 5.871 11.501 1.00 95.88 99 LYS A C 1
ATOM 741 O O . LYS A 1 99 ? -0.502 6.769 12.193 1.00 95.88 99 LYS A O 1
ATOM 746 N N . LEU A 1 100 ? -0.625 4.686 11.345 1.00 95.19 100 LEU A N 1
ATOM 747 C CA . LEU A 1 100 ? -1.935 4.332 11.903 1.00 95.19 100 LEU A CA 1
ATOM 748 C C . LEU A 1 100 ? -1.851 3.460 13.166 1.00 95.19 100 LEU A C 1
ATOM 750 O O . LEU A 1 100 ? -2.885 3.097 13.714 1.00 95.19 100 LEU A O 1
ATOM 754 N N . ASN A 1 101 ? -0.642 3.108 13.612 1.00 95.62 101 ASN A N 1
ATOM 755 C CA . ASN A 1 101 ? -0.397 2.152 14.693 1.00 95.62 101 ASN A CA 1
ATOM 756 C C . ASN A 1 101 ? -1.109 0.795 14.479 1.00 95.62 101 ASN A C 1
ATOM 758 O O . ASN A 1 101 ? -1.781 0.273 15.367 1.00 95.62 101 ASN A O 1
ATOM 762 N N . LEU A 1 102 ? -0.980 0.235 13.272 1.00 95.69 102 LEU A N 1
ATOM 763 C CA . LEU A 1 102 ? -1.608 -1.027 12.861 1.00 95.69 102 LEU A CA 1
ATOM 764 C C . LEU A 1 102 ? -0.568 -2.101 12.531 1.00 95.69 102 LEU A C 1
ATOM 766 O O . LEU A 1 102 ? 0.610 -1.815 12.337 1.00 95.69 102 LEU A O 1
ATOM 770 N N . ASN A 1 103 ? -1.020 -3.349 12.401 1.00 96.31 103 ASN A N 1
ATOM 771 C CA . ASN A 1 103 ? -0.193 -4.419 11.850 1.00 96.31 103 ASN A CA 1
ATOM 772 C C . ASN A 1 103 ? -0.060 -4.243 10.313 1.00 96.31 103 ASN A C 1
ATOM 774 O O . ASN A 1 103 ? -1.092 -4.179 9.638 1.00 96.31 103 ASN A O 1
ATOM 778 N N . PRO A 1 104 ? 1.159 -4.201 9.731 1.00 97.1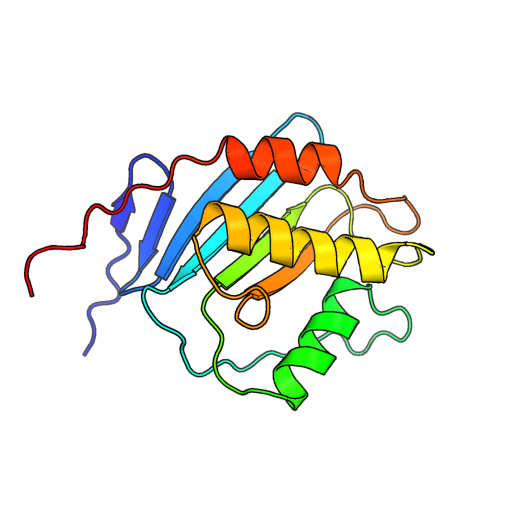2 104 PRO A N 1
ATOM 779 C CA . PRO A 1 104 ? 1.366 -4.082 8.279 1.00 97.12 104 PRO A CA 1
ATOM 780 C C . PRO A 1 104 ? 0.769 -5.227 7.444 1.00 97.12 104 PRO A C 1
ATOM 782 O O . PRO A 1 104 ? 0.499 -5.035 6.254 1.00 97.12 104 PRO A O 1
ATOM 785 N N . ASP A 1 105 ? 0.514 -6.392 8.041 1.00 96.62 105 ASP A N 1
ATOM 786 C CA . ASP A 1 105 ? -0.175 -7.508 7.382 1.00 96.62 105 ASP A CA 1
ATOM 787 C C . ASP A 1 105 ? -1.673 -7.248 7.204 1.00 96.62 105 ASP A C 1
ATOM 789 O O . ASP A 1 105 ? -2.307 -7.863 6.356 1.00 96.62 105 ASP A O 1
ATOM 793 N N . LYS A 1 106 ? -2.241 -6.285 7.942 1.00 97.44 106 LYS A N 1
ATOM 794 C CA . LYS A 1 106 ? -3.637 -5.835 7.802 1.00 97.44 106 LYS A CA 1
ATOM 795 C C . LYS A 1 106 ? -3.802 -4.680 6.818 1.00 97.44 106 LYS A C 1
ATOM 797 O O . LYS A 1 106 ? -4.872 -4.070 6.758 1.00 97.44 106 LYS A O 1
ATOM 802 N N . ILE A 1 107 ? -2.759 -4.391 6.041 1.00 98.25 107 ILE A N 1
ATOM 803 C CA . ILE A 1 107 ? -2.724 -3.292 5.079 1.00 98.25 107 ILE A CA 1
ATOM 804 C C . ILE A 1 107 ? -2.505 -3.839 3.670 1.00 98.25 107 ILE A C 1
ATOM 806 O O . ILE A 1 107 ? -1.562 -4.596 3.440 1.00 98.25 107 ILE A O 1
ATOM 810 N N . LEU A 1 108 ? -3.357 -3.428 2.738 1.00 98.44 108 LEU A N 1
ATOM 811 C CA . LEU A 1 108 ? -3.206 -3.652 1.300 1.00 98.44 108 LEU A CA 1
ATOM 812 C C . LEU A 1 108 ? -2.591 -2.416 0.633 1.00 98.44 108 LEU A C 1
ATOM 814 O O . LEU A 1 108 ? -2.660 -1.306 1.173 1.00 98.44 108 LEU A O 1
ATOM 818 N N . VAL A 1 109 ? -1.981 -2.592 -0.536 1.00 98.44 109 VAL A N 1
ATOM 819 C CA . VAL A 1 109 ? -1.234 -1.535 -1.227 1.00 98.44 109 VAL A CA 1
ATOM 820 C C . VAL A 1 109 ? -1.619 -1.427 -2.697 1.00 98.44 109 VAL A C 1
ATOM 822 O O . VAL A 1 109 ? -1.638 -2.398 -3.439 1.00 98.44 109 VAL A O 1
ATOM 825 N N . SER A 1 110 ? -1.850 -0.199 -3.158 1.00 97.75 110 SER A N 1
ATOM 826 C CA . SER A 1 110 ? -2.165 0.089 -4.557 1.00 97.75 110 SER A CA 1
ATOM 827 C C . SER A 1 110 ? -1.291 1.209 -5.116 1.00 97.75 110 SER A C 1
ATOM 829 O O . SER A 1 110 ? -0.962 2.175 -4.428 1.00 97.75 110 SER A O 1
ATOM 831 N N . SER A 1 111 ? -0.922 1.100 -6.391 1.00 97.50 111 SER A N 1
ATOM 832 C CA . SER A 1 111 ? -0.077 2.084 -7.072 1.00 97.50 111 SER A CA 1
ATOM 833 C C . SER A 1 111 ? -0.570 2.325 -8.491 1.00 97.50 111 SER A C 1
ATOM 835 O O . SER A 1 111 ? -0.864 1.385 -9.228 1.00 97.50 111 SER A O 1
ATOM 837 N N . THR A 1 112 ? -0.605 3.590 -8.911 1.00 96.44 112 THR A N 1
ATOM 838 C CA . THR A 1 112 ? -0.940 3.970 -10.289 1.00 96.44 112 THR A CA 1
ATOM 839 C C . THR A 1 112 ? -0.023 5.068 -10.825 1.00 96.44 112 THR A C 1
ATOM 841 O O . THR A 1 112 ? 0.449 5.931 -10.083 1.00 96.44 112 THR A O 1
ATOM 844 N N . GLY A 1 113 ? 0.243 5.050 -12.132 1.00 95.69 113 GLY A N 1
ATOM 845 C CA . GLY A 1 113 ? 1.057 6.047 -12.825 1.00 95.69 113 GLY A CA 1
ATOM 846 C C . GLY A 1 113 ? 2.042 5.431 -13.815 1.00 95.69 113 GLY A C 1
ATOM 847 O O . GLY A 1 113 ? 1.738 4.453 -14.489 1.00 95.69 113 GLY A O 1
ATOM 848 N N . ILE A 1 114 ? 3.231 6.027 -13.914 1.00 96.00 114 ILE A N 1
ATOM 849 C CA . ILE A 1 114 ? 4.260 5.617 -14.880 1.00 96.00 114 ILE A CA 1
ATOM 850 C C . ILE A 1 114 ? 4.789 4.211 -14.541 1.00 96.00 114 ILE A C 1
ATOM 852 O O . ILE A 1 114 ? 5.065 3.919 -13.376 1.00 96.00 114 ILE A O 1
ATOM 856 N N . ILE A 1 115 ? 4.952 3.365 -15.564 1.00 96.12 115 ILE A N 1
ATOM 857 C CA . ILE A 1 115 ? 5.523 2.007 -15.492 1.00 96.12 115 ILE A CA 1
ATOM 858 C C . ILE A 1 115 ? 7.035 2.055 -15.777 1.00 96.12 115 ILE A C 1
ATOM 860 O O . ILE A 1 115 ? 7.499 2.909 -16.528 1.00 96.12 115 ILE A O 1
ATOM 864 N N . GLY A 1 116 ? 7.815 1.147 -15.178 1.00 94.00 116 GLY A N 1
ATOM 865 C CA . GLY A 1 116 ? 9.254 0.995 -15.438 1.00 94.00 116 GLY A CA 1
ATOM 866 C C . GLY A 1 116 ? 10.142 2.024 -14.734 1.00 94.00 116 GLY A C 1
ATOM 867 O O . GLY A 1 116 ? 11.347 2.076 -14.975 1.00 94.00 116 GLY A O 1
ATOM 868 N N . LYS A 1 117 ? 9.573 2.846 -13.845 1.00 95.81 117 LYS A N 1
ATOM 869 C CA . LYS A 1 117 ? 10.303 3.848 -13.064 1.00 95.81 117 LYS A CA 1
ATOM 870 C C . LYS A 1 117 ? 10.333 3.462 -11.592 1.00 95.81 117 LYS A C 1
ATOM 872 O O . LYS A 1 117 ? 9.286 3.200 -11.008 1.00 95.81 117 LYS A O 1
ATOM 877 N N . LYS A 1 118 ? 11.517 3.504 -10.973 1.00 95.88 118 LYS A N 1
ATOM 878 C CA . LYS A 1 118 ? 11.679 3.259 -9.531 1.00 95.88 118 LYS A CA 1
ATOM 879 C C . LYS A 1 118 ? 10.766 4.182 -8.710 1.00 95.88 118 LYS A C 1
ATOM 881 O O . LYS A 1 118 ? 10.688 5.382 -8.997 1.00 95.88 118 LYS A O 1
ATOM 886 N N . LEU A 1 119 ? 10.069 3.610 -7.726 1.00 97.19 119 LEU A N 1
ATOM 887 C CA . LEU A 1 119 ? 9.237 4.359 -6.789 1.00 97.19 119 LEU A CA 1
ATOM 888 C C . LEU A 1 119 ? 10.127 5.145 -5.819 1.00 97.19 119 LEU A C 1
ATOM 890 O O . LEU A 1 119 ? 11.134 4.641 -5.329 1.00 97.19 119 LEU A O 1
ATOM 894 N N . ASP A 1 120 ? 9.753 6.392 -5.553 1.00 97.19 120 ASP A N 1
ATOM 895 C CA . ASP A 1 120 ? 10.398 7.211 -4.528 1.00 97.19 120 ASP A CA 1
ATOM 896 C C . ASP A 1 120 ? 9.665 7.013 -3.197 1.00 97.19 120 ASP A C 1
ATOM 898 O O . ASP A 1 120 ? 8.741 7.756 -2.861 1.00 97.19 120 ASP A O 1
ATOM 902 N N . VAL A 1 121 ? 10.026 5.951 -2.475 1.00 97.25 121 VAL A N 1
ATOM 903 C CA . VAL A 1 121 ? 9.363 5.570 -1.217 1.00 97.25 121 VAL A CA 1
ATOM 904 C C . VAL A 1 121 ? 9.564 6.630 -0.129 1.00 97.25 121 VAL A C 1
ATOM 906 O O . VAL A 1 121 ? 8.668 6.853 0.684 1.00 97.25 121 VAL A O 1
ATOM 909 N N . SER A 1 122 ? 10.681 7.361 -0.155 1.00 97.50 122 SER A N 1
ATOM 910 C CA . SER A 1 122 ? 10.939 8.479 0.758 1.00 97.50 122 SER A CA 1
ATOM 911 C C . SER A 1 122 ? 9.896 9.586 0.605 1.00 97.50 122 SER A C 1
ATOM 913 O O . SER A 1 122 ? 9.389 10.102 1.604 1.00 97.50 122 SER A O 1
ATOM 915 N N . GLU A 1 123 ? 9.518 9.916 -0.632 1.00 97.38 123 GLU A N 1
ATOM 916 C CA . GLU A 1 123 ? 8.451 10.883 -0.894 1.00 97.38 123 GLU A CA 1
ATOM 917 C C . GLU A 1 123 ? 7.075 10.348 -0.469 1.00 97.38 123 GLU A C 1
ATOM 919 O O . GLU A 1 123 ? 6.291 11.087 0.130 1.00 97.38 123 GLU A O 1
ATOM 924 N N . ILE A 1 124 ? 6.795 9.055 -0.686 1.00 97.88 124 ILE A N 1
ATOM 925 C CA . ILE A 1 124 ? 5.571 8.413 -0.172 1.00 97.88 124 ILE A CA 1
ATOM 926 C C . ILE A 1 124 ? 5.507 8.508 1.355 1.00 97.88 124 ILE A C 1
ATOM 928 O O . ILE A 1 124 ? 4.470 8.883 1.905 1.00 97.88 124 ILE A O 1
ATOM 932 N N . LYS A 1 125 ? 6.614 8.237 2.051 1.00 98.19 125 LYS A N 1
ATOM 933 C CA . LYS A 1 125 ? 6.723 8.358 3.509 1.00 98.19 125 LYS A CA 1
ATOM 934 C C . LYS A 1 125 ? 6.474 9.784 3.982 1.00 98.19 125 LYS A C 1
ATOM 936 O O . LYS A 1 125 ? 5.682 9.995 4.899 1.00 98.19 125 LYS A O 1
ATOM 941 N N . ARG A 1 126 ? 7.110 10.769 3.341 1.00 98.12 126 ARG A N 1
ATOM 942 C CA . ARG A 1 126 ? 6.933 12.191 3.662 1.00 98.12 126 ARG A CA 1
ATOM 943 C C . ARG A 1 126 ? 5.470 12.614 3.515 1.00 98.12 126 ARG A C 1
ATOM 945 O O . ARG A 1 126 ? 4.924 13.230 4.428 1.00 98.12 126 ARG A O 1
ATOM 952 N N . LEU A 1 127 ? 4.834 12.252 2.399 1.00 97.50 127 LEU A N 1
ATOM 953 C CA . LEU A 1 127 ? 3.422 12.544 2.150 1.00 97.50 127 LEU A CA 1
ATOM 954 C C . LEU A 1 127 ? 2.521 11.843 3.169 1.00 97.50 127 LEU A C 1
ATOM 956 O O . LEU A 1 127 ? 1.697 12.505 3.790 1.00 97.50 127 LEU A O 1
ATOM 960 N N . THR A 1 128 ? 2.729 10.550 3.424 1.00 97.56 128 THR A N 1
ATOM 961 C CA . THR A 1 128 ? 1.943 9.790 4.412 1.00 97.56 128 THR A CA 1
ATOM 962 C C . THR A 1 128 ? 2.016 10.427 5.801 1.00 97.56 128 THR A C 1
ATOM 964 O O . THR A 1 128 ? 1.001 10.568 6.480 1.00 97.56 128 THR A O 1
ATOM 967 N N . ASN A 1 129 ? 3.198 10.889 6.213 1.00 96.44 129 ASN A N 1
ATOM 968 C CA . ASN A 1 129 ? 3.373 11.554 7.502 1.00 96.44 129 ASN A CA 1
ATOM 969 C C . ASN A 1 129 ? 2.636 12.895 7.587 1.00 96.44 129 ASN A C 1
ATOM 971 O O . ASN A 1 129 ? 2.131 13.219 8.660 1.00 96.44 129 ASN A O 1
ATOM 975 N N . SER A 1 130 ? 2.533 13.627 6.472 1.00 95.50 130 SER A N 1
ATOM 976 C CA . SER A 1 130 ? 1.812 14.906 6.392 1.00 95.50 130 SER A CA 1
ATOM 977 C C . SER A 1 130 ? 0.286 14.777 6.400 1.00 95.50 130 SER A C 1
ATOM 979 O O . SER A 1 130 ? -0.403 15.785 6.490 1.00 95.50 130 SER A O 1
ATOM 981 N N . ILE A 1 131 ? -0.254 13.558 6.296 1.00 93.56 131 ILE A N 1
ATOM 982 C CA . ILE A 1 131 ? -1.697 13.331 6.390 1.00 93.56 131 ILE A CA 1
ATOM 983 C C . ILE A 1 131 ? -2.146 13.559 7.838 1.00 93.56 131 ILE A C 1
ATOM 985 O O . ILE A 1 131 ? -1.652 12.908 8.762 1.00 93.56 131 ILE A O 1
ATOM 989 N N . GLU A 1 132 ? -3.109 14.451 8.029 1.00 90.50 132 GLU A N 1
ATOM 990 C CA . GLU A 1 132 ? -3.777 14.672 9.310 1.00 90.50 132 GLU A CA 1
ATOM 991 C C . GLU A 1 132 ? -4.913 13.657 9.497 1.00 90.50 132 GLU A C 1
ATOM 993 O O . GLU A 1 132 ? -5.898 13.648 8.752 1.00 90.50 132 GLU A O 1
ATOM 998 N N . ILE A 1 133 ? -4.756 12.784 10.493 1.00 85.19 133 ILE A N 1
ATOM 999 C CA . ILE A 1 133 ? -5.757 11.786 10.877 1.00 85.19 133 ILE A CA 1
ATOM 1000 C C . ILE A 1 133 ? -6.611 12.400 11.982 1.00 85.19 133 ILE A C 1
ATOM 1002 O O . ILE A 1 133 ? -6.078 12.779 13.022 1.00 85.19 133 ILE A O 1
ATOM 1006 N N . ASN A 1 134 ? -7.918 12.505 11.751 1.00 75.19 134 ASN A N 1
ATOM 1007 C CA . ASN A 1 134 ? -8.864 13.021 12.734 1.00 75.19 134 ASN A CA 1
ATOM 1008 C C . ASN A 1 134 ? -9.765 11.875 13.204 1.00 75.19 134 ASN A C 1
ATOM 1010 O O . ASN A 1 134 ? -10.637 11.422 12.463 1.00 75.19 134 ASN A O 1
ATOM 1014 N N . ASP A 1 135 ? -9.568 11.426 14.442 1.00 59.56 135 ASP A N 1
ATOM 1015 C CA . ASP A 1 135 ? -10.354 10.365 15.085 1.00 59.56 135 ASP A CA 1
ATOM 1016 C C . ASP A 1 135 ? -11.670 10.885 15.687 1.00 59.56 135 ASP A C 1
ATOM 1018 O O . ASP A 1 135 ? -12.064 10.483 16.780 1.00 59.56 135 ASP A O 1
ATOM 1022 N N . GLU A 1 136 ? -12.392 11.772 14.996 1.00 51.41 136 GLU A N 1
ATOM 1023 C CA . GLU A 1 136 ? -13.626 12.382 15.528 1.00 51.41 136 GLU A CA 1
ATOM 1024 C C . GLU A 1 136 ? -14.819 11.407 15.693 1.00 51.41 136 GLU A C 1
ATOM 1026 O O . GLU A 1 136 ? -15.954 11.849 15.721 1.00 51.41 136 GLU A O 1
ATOM 1031 N N . ASN A 1 137 ? -14.610 10.096 15.869 1.00 44.72 137 ASN A N 1
ATOM 1032 C CA . ASN A 1 137 ? -15.665 9.141 16.240 1.00 44.72 137 ASN A CA 1
ATOM 1033 C C . ASN A 1 137 ? -15.161 8.013 17.170 1.00 44.72 137 ASN A C 1
ATOM 1035 O O . ASN A 1 137 ? -15.432 6.842 16.921 1.00 44.72 137 ASN A O 1
ATOM 1039 N N . SER A 1 138 ? -14.434 8.340 18.245 1.00 41.88 138 SER A N 1
ATOM 1040 C CA . SER A 1 138 ? -14.066 7.355 19.290 1.00 41.88 138 SER A CA 1
ATOM 1041 C C . SER A 1 138 ? -14.866 7.469 20.596 1.00 41.88 138 SER A C 1
ATOM 1043 O O . SER A 1 138 ? -14.492 6.840 21.582 1.00 41.88 138 SER A O 1
ATOM 1045 N N . SER A 1 139 ? -15.984 8.203 20.618 1.00 38.47 139 SER A N 1
ATOM 1046 C CA . SER A 1 139 ? -16.872 8.240 21.789 1.00 38.47 139 SER A CA 1
ATOM 1047 C C . SER A 1 139 ? -18.328 8.451 21.378 1.00 38.47 139 SER A C 1
ATOM 1049 O O . SER A 1 139 ? -18.667 9.512 20.861 1.00 38.47 139 SER A O 1
ATOM 1051 N N . SER A 1 140 ? -19.190 7.496 21.738 1.00 34.66 140 SER A N 1
ATOM 1052 C CA . SER A 1 140 ? -20.665 7.482 21.623 1.00 34.66 140 SER A CA 1
ATOM 1053 C C . SER A 1 140 ? -21.226 6.763 20.392 1.00 34.66 140 SER A C 1
ATOM 1055 O O . SER A 1 140 ? -21.630 7.398 19.422 1.00 34.66 140 SER A O 1
ATOM 1057 N N . LEU A 1 141 ? -21.302 5.432 20.484 1.00 32.59 141 LEU A N 1
ATOM 1058 C CA . LEU A 1 141 ? -22.521 4.638 20.266 1.00 32.59 141 LEU A CA 1
ATOM 1059 C C . LEU A 1 141 ? -22.362 3.270 20.942 1.00 32.59 141 LEU A C 1
ATOM 1061 O O . LEU A 1 141 ? -21.290 2.649 20.762 1.00 32.59 141 LEU A O 1
#

Nearest PDB structures (foldseek):
  1vra-assembly1_A  TM=9.350E-01  e=2.578E-12  Halalkalibacterium halodurans
  3it6-assembly1_C  TM=8.825E-01  e=5.357E-10  Mycobacterium tuberculosis
  2v4i-assembly1_A  TM=8.562E-01  e=9.957E-09  Streptomyces clavuligerus
  1vz7-assembly1_A  TM=8.840E-01  e=1.630E-07  Streptomyces clavuligerus
  1uiz-assembly1_A  TM=6.189E-01  e=3.183E-01  Xenopus laevis

pLDDT: mean 89.72, std 14.65, range [32.59, 98.56]

Solvent-accessible surface area (backbone atoms only — not comparable to full-atom values): 8042 Å² total; per-residue (Å²): 130,86,76,82,57,75,41,81,51,103,53,35,43,32,44,84,62,38,38,36,35,61,47,70,61,98,69,40,33,40,34,41,40,36,38,88,55,69,36,87,59,85,85,88,78,82,86,58,88,86,61,26,28,26,58,56,51,39,54,57,47,56,76,75,44,53,56,38,28,34,38,42,36,38,37,58,34,19,32,16,79,40,97,55,20,56,60,52,39,52,48,52,22,45,49,52,13,66,76,68,75,47,63,40,86,30,36,38,47,45,50,34,59,48,67,61,43,82,70,63,60,69,58,51,47,53,48,56,68,70,49,67,84,79,75,90,78,83,78,90,133

Sequence (141 aa):
MKNNKITHTKTGICIDNFKAYGTRGKKYGVALIVNDKPCETAAVFTKNTAKAAPVLIDIEKLNKDSKFQTIIANSGNANCCTRTGISDAKEMCEIAAKKLNLNPDKILVSSTGIIGKKLDVSEIKRLTNSIEINDENSSSL

Secondary structure (DSSP, 8-state):
------EEETTEEEETTEEEEEEE-SS-EEEEEEEEEEEE--------SS--HHHHHHHHHHTT-SEEEEEEEEESB---S-TTHHHHHHHHHHHHHHHHT--GGGEEEEE-SBSSS---HHHHHHHHHH-----TTSS--

Radius of gyration: 15.2 Å; Cα contacts (8 Å, |Δi|>4): 255; chains: 1; bounding box: 44×34×39 Å